Protein AF-A0A1S9D015-F1 (afdb_monomer)

Foldseek 3Di:
DDDDDDDDDDDDDDDDDDDDDDDPVVVVVPPPPDDDDDDDDDDPPPPPDPPPPPDAAALEKEAQDFDADPDPVDRTAGMFGHDPNDTPDTHHPVVNCVRHDPNYHYYYPDDD

Sequence (112 aa):
MVNPREHVMAETDAAAETASGITRRDFLQRALAAGAALVGGACAMNTLDPQAQGGKRAALILTNGRITTLDAAKPSATAVAIMDGRFLAVGSDQDVMAYRGPNTRTISISIR

pLDDT: mean 71.86, std 22.87, range [32.38, 97.56]

Structure (mmCIF, N/CA/C/O backbone):
data_AF-A0A1S9D015-F1
#
_entry.id   AF-A0A1S9D015-F1
#
loop_
_atom_site.group_PDB
_atom_site.id
_atom_site.type_symbol
_atom_site.label_atom_id
_atom_site.label_alt_id
_atom_site.label_comp_id
_atom_site.label_asym_id
_atom_site.label_entity_id
_atom_site.label_seq_id
_atom_site.pdbx_PDB_ins_code
_atom_site.Cartn_x
_atom_site.Cartn_y
_atom_site.Cartn_z
_atom_site.occupancy
_atom_site.B_iso_or_equiv
_atom_site.auth_seq_id
_atom_site.auth_comp_id
_atom_site.auth_asym_id
_atom_site.auth_atom_id
_atom_site.pdbx_PDB_model_num
ATOM 1 N N . MET A 1 1 ? -53.844 47.366 -13.599 1.00 46.78 1 MET A N 1
ATOM 2 C CA . MET A 1 1 ? -53.069 46.763 -14.703 1.00 46.78 1 MET A CA 1
ATOM 3 C C . MET A 1 1 ? -53.271 45.258 -14.674 1.00 46.78 1 MET A C 1
ATOM 5 O O . MET A 1 1 ? -52.596 44.571 -13.924 1.00 46.78 1 MET A O 1
ATOM 9 N N . VAL A 1 2 ? -54.253 44.766 -15.429 1.00 46.41 2 VAL A N 1
ATOM 10 C CA . VAL A 1 2 ? -54.390 43.338 -15.749 1.00 46.41 2 VAL A CA 1
ATOM 11 C C . VAL A 1 2 ? -53.383 43.061 -16.856 1.00 46.41 2 VAL A C 1
ATOM 13 O O . VAL A 1 2 ? -53.379 43.797 -17.840 1.00 46.41 2 VAL A O 1
ATOM 16 N N . ASN A 1 3 ? -52.501 42.080 -16.672 1.00 50.75 3 ASN A N 1
ATOM 17 C CA . ASN A 1 3 ? -51.567 41.654 -17.707 1.00 50.75 3 ASN A CA 1
ATOM 18 C C . ASN A 1 3 ? -52.221 40.500 -18.480 1.00 50.75 3 ASN A C 1
ATOM 20 O O . ASN A 1 3 ? -52.447 39.449 -17.883 1.00 50.75 3 ASN A O 1
ATOM 24 N N . PRO A 1 4 ? -52.582 40.676 -19.758 1.00 56.19 4 PRO A N 1
ATOM 25 C CA . PRO A 1 4 ? -53.144 39.610 -20.565 1.00 56.19 4 PRO A CA 1
ATOM 26 C C . PRO A 1 4 ? -52.043 39.074 -21.475 1.00 56.19 4 PRO A C 1
ATOM 28 O O . PRO A 1 4 ? -51.599 39.851 -22.309 1.00 56.19 4 PRO A O 1
ATOM 31 N N . ARG A 1 5 ? -51.625 37.804 -21.346 1.00 53.44 5 ARG A N 1
ATOM 32 C CA . ARG A 1 5 ? -51.215 36.896 -22.451 1.00 53.44 5 ARG A CA 1
ATOM 33 C C . ARG A 1 5 ? -51.014 35.478 -21.916 1.00 53.44 5 ARG A C 1
ATOM 35 O O . ARG A 1 5 ? -49.896 35.035 -21.682 1.00 53.44 5 ARG A O 1
ATOM 42 N N . GLU A 1 6 ? -52.120 34.762 -21.801 1.00 55.50 6 GLU A N 1
ATOM 43 C CA . GLU A 1 6 ? -52.155 33.306 -21.757 1.00 55.50 6 GLU A CA 1
ATOM 44 C C . GLU A 1 6 ? -53.100 32.827 -22.863 1.00 55.50 6 GLU A C 1
ATOM 46 O O . GLU A 1 6 ? -54.274 33.178 -22.881 1.00 55.50 6 GLU A O 1
ATOM 51 N N . HIS A 1 7 ? -52.543 32.113 -23.841 1.00 43.22 7 HIS A N 1
ATOM 52 C CA . HIS 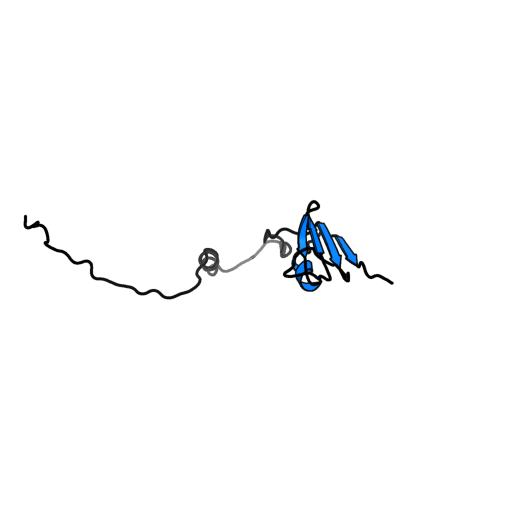A 1 7 ? -53.199 31.074 -24.640 1.00 43.22 7 HIS A CA 1
ATOM 53 C C . HIS A 1 7 ? -52.064 30.299 -25.339 1.00 43.22 7 HIS A C 1
ATOM 55 O O . HIS A 1 7 ? -51.374 30.861 -26.181 1.00 43.22 7 HIS A O 1
ATOM 61 N N . VAL A 1 8 ? -51.623 29.164 -24.788 1.00 53.47 8 VAL A N 1
ATOM 62 C CA . VAL A 1 8 ? -52.142 27.785 -24.961 1.00 53.47 8 VAL A CA 1
ATOM 63 C C . VAL A 1 8 ? -51.280 27.007 -25.958 1.00 53.47 8 VAL A C 1
ATOM 65 O O . VAL A 1 8 ? -51.238 27.353 -27.130 1.00 53.47 8 VAL A O 1
ATOM 68 N N . MET A 1 9 ? -50.632 25.952 -25.453 1.00 32.38 9 MET A N 1
ATOM 69 C CA . MET A 1 9 ? -50.566 24.565 -25.962 1.00 32.38 9 MET A CA 1
ATOM 70 C C . MET A 1 9 ? -49.388 23.897 -25.237 1.00 32.38 9 MET A C 1
ATOM 72 O O . MET A 1 9 ? -48.246 24.283 -25.423 1.00 32.38 9 MET A O 1
ATOM 76 N N . ALA A 1 10 ? -49.640 23.125 -24.180 1.00 43.06 10 ALA A N 1
ATOM 77 C CA . ALA A 1 10 ? -49.941 21.694 -24.261 1.00 43.06 10 ALA A CA 1
ATOM 78 C C . ALA A 1 10 ? -48.762 20.897 -24.843 1.00 43.06 10 ALA A C 1
ATOM 80 O O . ALA A 1 10 ? -48.763 20.549 -26.017 1.00 43.06 10 ALA A O 1
ATOM 81 N N . GLU A 1 11 ? -47.798 20.569 -23.984 1.00 42.97 11 GLU A N 1
ATOM 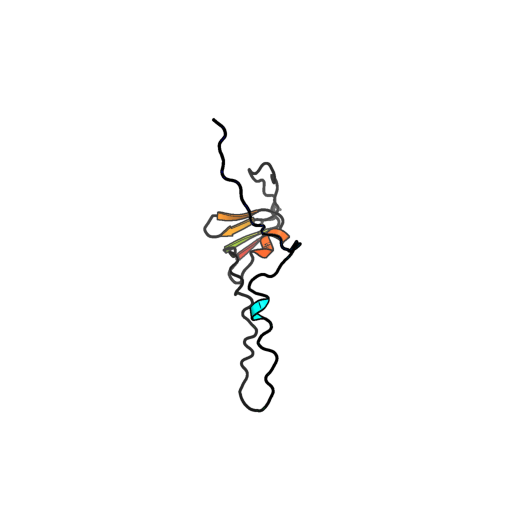82 C CA . GLU A 1 11 ? -46.886 19.446 -24.200 1.00 42.97 11 GLU A CA 1
ATOM 83 C C . GLU A 1 11 ? -47.151 18.421 -23.095 1.00 42.97 11 GLU A C 1
ATOM 85 O O . GLU A 1 11 ? -46.567 18.419 -22.015 1.00 42.97 11 GLU A O 1
ATOM 90 N N . THR A 1 12 ? -48.160 17.597 -23.358 1.00 46.31 12 THR A N 1
ATOM 91 C CA . THR A 1 12 ? -48.253 16.243 -22.824 1.00 46.31 12 THR A CA 1
ATOM 92 C C . THR A 1 12 ? -47.381 15.385 -23.726 1.00 46.31 12 THR A C 1
ATOM 94 O O . THR A 1 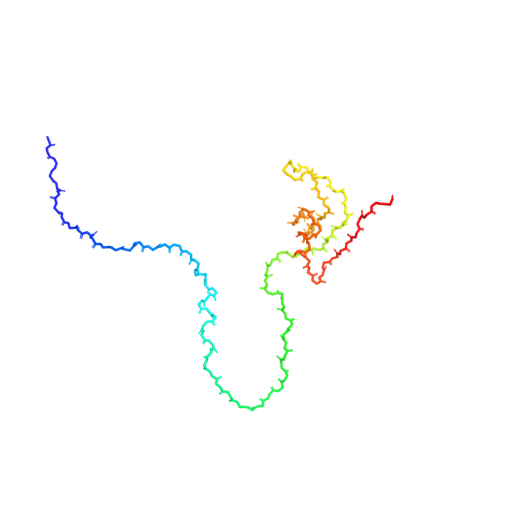12 ? -47.667 15.323 -24.916 1.00 46.31 12 THR A O 1
ATOM 97 N N . ASP A 1 13 ? -46.337 14.756 -23.193 1.00 33.38 13 ASP A N 1
ATOM 98 C CA . ASP A 1 13 ? -46.275 13.294 -23.117 1.00 33.38 13 ASP A CA 1
ATOM 99 C C . ASP A 1 13 ? -44.967 12.802 -22.473 1.00 33.38 13 ASP A C 1
ATOM 101 O O . ASP A 1 13 ? -43.882 13.325 -22.709 1.00 33.38 13 ASP A O 1
ATOM 105 N N . ALA A 1 14 ? -45.144 11.712 -21.735 1.00 38.41 14 ALA A N 1
ATOM 106 C CA . ALA A 1 14 ? -44.261 10.560 -21.672 1.00 38.41 14 ALA A CA 1
ATOM 107 C C . ALA A 1 14 ? -42.962 10.531 -20.854 1.00 38.41 14 ALA A C 1
ATOM 109 O O . ALA A 1 14 ? -42.068 11.368 -20.901 1.00 38.41 14 ALA A O 1
ATOM 110 N N . ALA A 1 15 ? -42.871 9.340 -20.258 1.00 40.28 15 ALA A N 1
ATOM 111 C CA . ALA A 1 15 ? -41.692 8.560 -19.935 1.00 40.28 15 ALA A CA 1
ATOM 112 C C . ALA A 1 15 ? -40.924 8.955 -18.673 1.00 40.28 15 ALA A C 1
ATOM 114 O O . ALA A 1 15 ? -39.858 9.563 -18.677 1.00 40.28 15 ALA A O 1
ATOM 115 N N . ALA A 1 16 ? -41.439 8.412 -17.571 1.00 41.81 16 ALA A N 1
ATOM 116 C CA . ALA A 1 16 ? -40.596 7.715 -16.616 1.00 41.81 16 ALA A CA 1
ATOM 117 C C . ALA A 1 16 ? -39.550 6.844 -17.338 1.00 41.81 16 ALA A C 1
ATOM 119 O O . ALA A 1 16 ? -39.924 5.994 -18.141 1.00 41.81 16 ALA A O 1
ATOM 120 N N . GLU A 1 17 ? -38.270 6.980 -16.992 1.00 38.94 17 GLU A N 1
ATOM 121 C CA . GLU A 1 17 ? -37.340 5.866 -17.159 1.00 38.94 17 GLU A CA 1
ATOM 122 C C . GLU A 1 17 ? -36.383 5.775 -15.969 1.00 38.94 17 GLU A C 1
ATOM 124 O O . GLU A 1 17 ? -35.538 6.624 -15.682 1.00 38.94 17 GLU A O 1
ATOM 129 N N . THR A 1 18 ? -36.645 4.720 -15.215 1.00 37.59 18 THR A N 1
ATOM 130 C CA . THR A 1 18 ? -35.951 4.213 -14.050 1.00 37.59 18 THR A CA 1
ATOM 131 C C . THR A 1 18 ? -34.580 3.665 -14.450 1.00 37.59 18 THR A C 1
ATOM 133 O O . THR A 1 18 ? -34.481 2.885 -15.381 1.00 37.59 18 THR A O 1
ATOM 136 N N . ALA A 1 19 ? -33.557 4.027 -13.676 1.00 44.56 19 ALA A N 1
ATOM 137 C CA . ALA A 1 19 ? -32.382 3.233 -13.305 1.00 44.56 19 ALA A CA 1
ATOM 138 C C . ALA A 1 19 ? -31.581 2.422 -14.360 1.00 44.56 19 ALA A C 1
ATOM 140 O O . ALA A 1 19 ? -32.060 1.502 -15.005 1.00 44.56 19 ALA A O 1
ATOM 141 N N . SER A 1 20 ? -30.256 2.573 -14.228 1.00 43.72 20 SER A N 1
ATOM 142 C CA . SER A 1 20 ? -29.248 1.513 -14.399 1.00 43.72 20 SER A CA 1
ATOM 143 C C . SER A 1 20 ? -28.693 1.255 -15.808 1.00 43.72 20 SER A C 1
ATOM 145 O O . SER A 1 20 ? -29.226 0.499 -16.608 1.00 43.72 20 SER A O 1
ATOM 147 N N . GLY A 1 21 ? -27.476 1.766 -16.016 1.00 54.78 21 GLY A N 1
ATOM 148 C CA . GLY A 1 21 ? -26.366 0.900 -16.415 1.00 54.78 21 GLY A CA 1
ATOM 149 C C . GLY A 1 21 ? -26.319 0.421 -17.862 1.00 54.78 21 GLY A C 1
ATOM 150 O O . GLY A 1 21 ? -26.323 -0.779 -18.096 1.00 54.78 21 GLY A O 1
ATOM 151 N N . ILE A 1 22 ? -26.099 1.326 -18.818 1.00 55.22 22 ILE A N 1
ATOM 152 C CA . ILE A 1 22 ? -25.521 0.958 -20.120 1.00 55.22 22 ILE A CA 1
ATOM 153 C C . ILE A 1 22 ? -24.360 1.910 -20.412 1.00 55.22 22 ILE A C 1
ATOM 155 O O . ILE A 1 22 ? -24.507 3.013 -20.931 1.00 55.22 22 ILE A O 1
ATOM 159 N N . THR A 1 23 ? -23.164 1.498 -19.991 1.00 64.69 23 THR A N 1
ATOM 160 C CA . THR A 1 23 ? -21.914 2.196 -20.315 1.00 64.69 23 THR A CA 1
ATOM 161 C C . THR A 1 23 ? -21.445 1.749 -21.696 1.00 64.69 23 THR A C 1
ATOM 163 O O . THR A 1 23 ? -21.556 0.572 -22.022 1.00 64.69 23 THR A O 1
ATOM 166 N N . ARG A 1 24 ? -20.843 2.671 -22.465 1.00 58.75 24 ARG A N 1
ATOM 167 C CA . ARG A 1 24 ? -20.316 2.564 -23.852 1.00 58.75 24 ARG A CA 1
ATOM 168 C C . ARG A 1 24 ? -19.549 1.276 -24.233 1.00 58.75 24 ARG A C 1
ATOM 170 O O . ARG A 1 24 ? -19.250 1.072 -25.402 1.00 58.75 24 ARG A O 1
ATOM 177 N N . ARG A 1 25 ? -19.210 0.428 -23.261 1.00 55.66 25 ARG A N 1
ATOM 178 C CA . ARG A 1 25 ? -18.597 -0.895 -23.431 1.00 55.66 25 ARG A CA 1
ATOM 179 C C . ARG A 1 25 ? -19.598 -1.984 -23.839 1.00 55.66 25 ARG A C 1
ATOM 181 O O . ARG A 1 25 ? -19.215 -2.852 -24.612 1.00 55.66 25 ARG A O 1
ATOM 188 N N . ASP A 1 26 ? -20.860 -1.899 -23.411 1.00 56.53 26 ASP A N 1
ATOM 189 C CA . ASP A 1 26 ? -21.904 -2.881 -23.760 1.00 56.53 26 ASP A CA 1
ATOM 190 C C . ASP A 1 26 ? -22.251 -2.846 -25.264 1.00 56.53 26 ASP A C 1
ATOM 192 O O . ASP A 1 26 ? -22.497 -3.874 -25.894 1.00 56.53 26 ASP A O 1
ATOM 196 N N . PHE A 1 27 ? -22.136 -1.664 -25.882 1.00 56.78 27 PHE A N 1
ATOM 197 C CA . PHE A 1 27 ? -22.449 -1.451 -27.298 1.00 56.78 27 PHE A CA 1
ATOM 198 C C . PHE A 1 27 ? -21.395 -2.030 -28.262 1.00 56.78 27 PHE A C 1
ATOM 200 O O . PHE A 1 27 ? -21.729 -2.436 -29.371 1.00 56.78 27 PHE A O 1
ATOM 207 N N . LEU A 1 28 ? -20.124 -2.127 -27.847 1.00 59.12 28 LEU A N 1
ATOM 208 C CA . LEU A 1 28 ? -19.055 -2.700 -28.681 1.00 59.12 28 LEU A CA 1
ATOM 209 C C . LEU A 1 28 ? -18.965 -4.233 -28.582 1.00 59.12 28 LEU A C 1
ATOM 211 O O . LEU A 1 28 ? -18.383 -4.863 -29.461 1.00 59.12 28 LEU A O 1
ATOM 215 N N . GLN A 1 29 ? -19.552 -4.855 -27.553 1.00 53.66 29 GLN A N 1
ATOM 216 C CA . GLN A 1 29 ? -19.464 -6.308 -27.352 1.00 53.66 29 GLN A CA 1
ATOM 217 C C . GLN A 1 29 ? -20.459 -7.129 -28.186 1.00 53.66 29 GLN A C 1
ATOM 219 O O . GLN A 1 29 ? -20.264 -8.334 -28.324 1.00 53.66 29 GLN A O 1
ATOM 224 N N . ARG A 1 30 ? -21.502 -6.527 -28.774 1.00 53.62 30 ARG A N 1
ATOM 225 C CA . ARG A 1 30 ? -22.575 -7.284 -29.455 1.00 53.62 30 ARG A CA 1
ATOM 226 C C . ARG A 1 30 ? -22.455 -7.355 -30.984 1.00 53.62 30 ARG A C 1
ATOM 228 O O . ARG A 1 30 ? -23.320 -7.948 -31.616 1.00 53.62 30 ARG A O 1
ATOM 235 N N . ALA A 1 31 ? -21.388 -6.820 -31.584 1.00 56.12 31 ALA A N 1
ATOM 236 C CA . ALA A 1 31 ? -21.27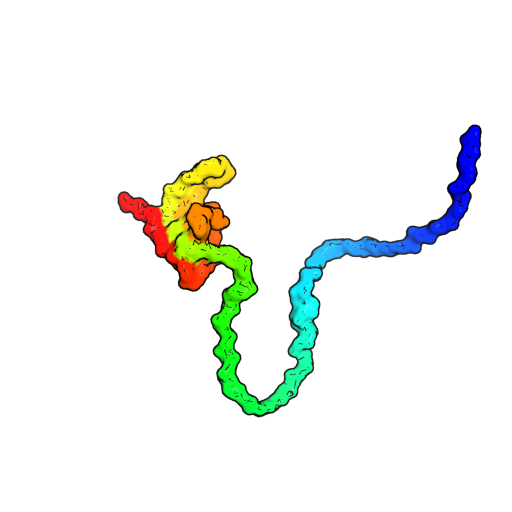0 -6.692 -33.045 1.00 56.12 31 ALA A CA 1
ATOM 237 C C . ALA A 1 31 ? -20.412 -7.760 -33.768 1.00 56.12 31 ALA A C 1
ATOM 239 O O . ALA A 1 31 ? -20.266 -7.673 -34.981 1.00 56.12 31 ALA A O 1
ATOM 240 N N . LEU A 1 32 ? -19.843 -8.766 -33.086 1.00 54.38 32 LEU A N 1
ATOM 241 C CA . LEU A 1 32 ? -18.842 -9.673 -33.697 1.00 54.38 32 LEU A CA 1
ATOM 242 C C . LEU A 1 32 ? -19.199 -11.168 -33.726 1.00 54.38 32 LEU A C 1
ATOM 244 O O . LEU A 1 32 ? -18.362 -11.990 -34.087 1.00 54.38 32 LEU A O 1
ATOM 248 N N . ALA A 1 33 ? -20.440 -11.545 -33.419 1.00 52.66 33 ALA A N 1
ATOM 249 C CA . ALA A 1 33 ? -20.882 -12.941 -33.479 1.00 52.66 33 ALA A CA 1
ATOM 250 C C . ALA A 1 33 ? -21.734 -13.236 -34.730 1.00 52.66 33 ALA A C 1
ATOM 252 O O . ALA A 1 33 ? -22.899 -13.599 -34.611 1.00 52.66 33 ALA A O 1
ATOM 253 N N . ALA A 1 34 ? -21.160 -13.075 -35.928 1.00 53.44 34 ALA A N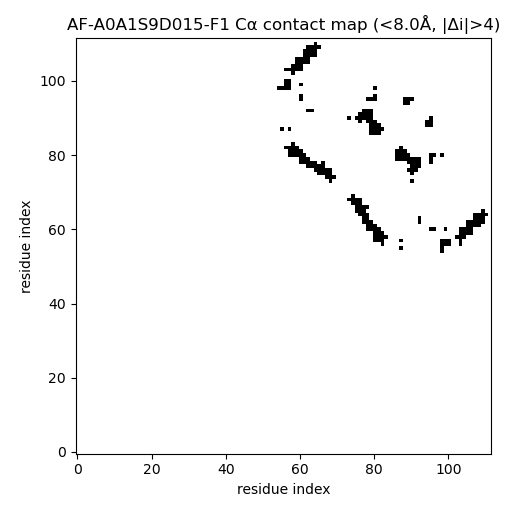 1
ATOM 254 C CA . ALA A 1 34 ? -21.685 -13.662 -37.169 1.00 53.44 34 ALA A CA 1
ATOM 255 C C . ALA A 1 34 ? -20.600 -13.696 -38.267 1.00 53.44 34 ALA A C 1
ATOM 257 O O . ALA A 1 34 ? -20.479 -12.769 -39.062 1.00 53.44 34 ALA A O 1
ATOM 258 N N . GLY A 1 35 ? -19.798 -14.764 -38.323 1.00 44.28 35 GLY A N 1
ATOM 259 C CA . GLY A 1 35 ? -18.859 -14.997 -39.427 1.00 44.28 35 GLY A CA 1
ATOM 260 C C . GLY A 1 35 ? -18.056 -16.282 -39.242 1.00 44.28 35 GLY A C 1
ATOM 261 O O . GLY A 1 35 ? -17.141 -16.331 -38.429 1.00 44.28 35 GLY A O 1
ATOM 262 N N . ALA A 1 36 ? -18.431 -17.337 -39.961 1.00 47.69 36 ALA A N 1
ATOM 263 C CA . ALA A 1 36 ? -17.885 -18.682 -39.833 1.00 47.69 36 ALA A CA 1
ATOM 264 C C . ALA A 1 36 ? -16.805 -19.006 -40.893 1.00 47.69 36 ALA A C 1
ATOM 266 O O . ALA A 1 36 ? -16.991 -18.709 -42.066 1.00 47.69 36 ALA A O 1
ATOM 267 N N . ALA A 1 37 ? -15.777 -19.742 -40.444 1.00 44.59 37 ALA A N 1
ATOM 268 C CA . ALA A 1 37 ? -15.135 -20.900 -41.091 1.00 44.59 37 ALA A CA 1
ATOM 269 C C . ALA A 1 37 ? -14.024 -20.759 -42.180 1.00 44.59 37 ALA A C 1
ATOM 271 O O . ALA A 1 37 ? -14.151 -20.051 -43.169 1.00 44.59 37 ALA A O 1
ATOM 272 N N . LEU A 1 38 ? -13.023 -21.651 -42.004 1.00 45.50 38 LEU A N 1
ATOM 273 C CA . LEU A 1 38 ? -12.168 -22.378 -42.976 1.00 45.50 38 LEU A CA 1
ATOM 274 C C . LEU A 1 38 ? -10.715 -21.905 -43.255 1.00 45.50 38 LEU A C 1
ATOM 276 O O . LEU A 1 38 ? -10.464 -21.012 -44.048 1.00 45.50 38 LEU A O 1
ATOM 280 N N . VAL A 1 39 ? -9.779 -22.701 -42.706 1.00 47.50 39 VAL A N 1
ATOM 281 C CA . VAL A 1 39 ? -8.452 -23.098 -43.237 1.00 47.50 39 VAL A CA 1
ATOM 282 C C . VAL A 1 39 ? -7.342 -22.035 -43.332 1.00 47.50 39 VAL A C 1
ATOM 284 O O . VAL A 1 39 ? -7.313 -21.205 -44.229 1.00 47.50 39 VAL A O 1
ATOM 287 N N . GLY A 1 40 ? -6.310 -22.232 -42.500 1.00 42.31 40 GLY A N 1
ATOM 288 C CA . GLY A 1 40 ? -4.928 -21.838 -42.796 1.00 42.31 40 GLY A CA 1
ATOM 289 C C . GLY A 1 40 ? -4.436 -20.584 -42.077 1.00 42.31 40 GLY A C 1
ATOM 290 O O . GLY A 1 40 ? -4.778 -19.472 -42.452 1.00 42.31 40 GLY A O 1
ATOM 291 N N . GLY A 1 41 ? -3.551 -20.754 -41.093 1.00 50.22 41 GLY A N 1
ATOM 292 C CA . GLY A 1 41 ? -2.749 -19.639 -40.585 1.00 50.22 41 GLY A CA 1
ATOM 293 C C . GLY A 1 41 ? -2.390 -19.769 -39.114 1.00 50.22 41 GLY A C 1
ATOM 294 O O . GLY A 1 41 ? -3.213 -19.505 -38.251 1.00 50.22 41 GLY A O 1
ATOM 295 N N . ALA A 1 42 ? -1.155 -20.206 -38.880 1.00 47.94 42 ALA A N 1
ATOM 296 C CA . ALA A 1 42 ? -0.366 -20.182 -37.653 1.00 47.94 42 ALA A CA 1
ATOM 297 C C . ALA A 1 42 ? -0.942 -19.433 -36.435 1.00 47.94 42 ALA A C 1
ATOM 299 O O . ALA A 1 42 ? -1.249 -18.247 -36.487 1.00 47.94 42 ALA A O 1
ATOM 300 N N . CYS A 1 43 ? -0.938 -20.139 -35.303 1.00 39.72 43 CYS A N 1
ATOM 301 C CA . CYS A 1 43 ? -0.476 -19.651 -34.006 1.00 39.72 43 CYS A CA 1
ATOM 302 C C . CYS A 1 43 ? -0.245 -18.130 -33.917 1.00 39.72 43 CYS A C 1
ATOM 304 O O . CYS A 1 43 ? 0.873 -17.652 -34.072 1.00 39.72 43 CYS A O 1
ATOM 306 N N . ALA A 1 44 ? -1.287 -17.387 -33.567 1.00 51.72 44 ALA A N 1
ATOM 307 C CA . ALA A 1 44 ? -1.136 -16.147 -32.817 1.00 51.72 44 ALA A CA 1
ATOM 308 C C . ALA A 1 44 ? -2.071 -16.202 -31.606 1.00 51.72 44 ALA A C 1
ATOM 310 O O . ALA A 1 44 ? -2.902 -15.329 -31.372 1.00 51.72 44 ALA A O 1
ATOM 311 N N . MET A 1 45 ? -1.925 -17.270 -30.815 1.00 47.91 45 MET A N 1
ATOM 312 C CA . MET A 1 45 ? -2.266 -17.230 -29.398 1.00 47.91 45 MET A CA 1
ATOM 313 C C . MET A 1 45 ? -1.312 -16.235 -28.723 1.00 47.91 45 MET A C 1
ATOM 315 O O . MET A 1 45 ? -0.354 -16.640 -28.079 1.00 47.91 45 MET A O 1
ATOM 319 N N . ASN A 1 46 ? -1.543 -14.931 -28.879 1.00 52.56 46 ASN A N 1
ATOM 320 C CA . ASN A 1 46 ? -1.040 -13.965 -27.906 1.00 52.56 46 ASN A CA 1
ATOM 321 C C . ASN A 1 46 ? -2.186 -13.552 -26.985 1.00 52.56 46 ASN A C 1
ATOM 323 O O . ASN A 1 46 ? -2.565 -12.391 -26.872 1.00 52.56 46 ASN A O 1
ATOM 327 N N . THR A 1 47 ? -2.764 -14.552 -26.326 1.00 51.06 47 THR A N 1
ATOM 328 C CA . THR A 1 47 ? -3.621 -14.381 -25.156 1.00 51.06 47 THR A CA 1
ATOM 329 C C . THR A 1 47 ? -2.755 -14.109 -23.927 1.00 51.06 47 THR A C 1
ATOM 331 O O . THR A 1 47 ? -2.802 -14.893 -22.989 1.00 51.06 47 THR A O 1
ATOM 334 N N . LEU A 1 48 ? -1.923 -13.061 -23.919 1.00 48.53 48 LEU A N 1
ATOM 335 C CA . LEU A 1 48 ? -1.112 -12.697 -22.747 1.00 48.53 48 LEU A CA 1
ATOM 336 C C . LEU A 1 48 ? -0.812 -11.191 -22.668 1.00 48.53 48 LEU A C 1
ATOM 338 O O . LEU A 1 48 ? 0.310 -10.804 -22.382 1.00 48.53 48 LEU A O 1
ATOM 342 N N . ASP A 1 49 ? -1.813 -10.328 -22.827 1.00 46.75 49 ASP A N 1
ATOM 343 C CA . ASP A 1 49 ? -1.713 -8.978 -22.255 1.00 46.75 49 ASP A CA 1
ATOM 344 C C . ASP A 1 49 ? -2.962 -8.636 -21.431 1.00 46.75 49 ASP A C 1
ATOM 346 O O . ASP A 1 49 ? -3.796 -7.826 -21.837 1.00 46.75 49 ASP A O 1
ATOM 350 N N . PRO A 1 50 ? -3.113 -9.194 -20.213 1.00 52.56 50 PRO A N 1
ATOM 351 C CA . PRO A 1 50 ? -4.062 -8.689 -19.216 1.00 52.56 50 PRO A CA 1
ATOM 352 C C . PRO A 1 50 ? -3.624 -7.328 -18.619 1.00 52.56 50 PRO A C 1
ATOM 354 O O . PRO A 1 50 ? -3.824 -7.057 -17.434 1.00 52.56 50 PRO A O 1
ATOM 357 N N . GLN A 1 51 ? -2.979 -6.455 -19.399 1.00 48.66 51 GLN A N 1
ATOM 358 C CA . GLN A 1 51 ? -2.353 -5.213 -18.918 1.00 48.66 51 GLN A CA 1
ATOM 359 C C . GLN A 1 51 ? -2.913 -3.947 -19.582 1.00 48.66 51 GLN A C 1
ATOM 361 O O . GLN A 1 51 ? -2.272 -2.902 -19.559 1.00 48.66 51 GLN A O 1
ATOM 366 N N . ALA A 1 52 ? -4.140 -3.995 -20.109 1.00 50.53 52 ALA A N 1
ATOM 367 C CA . ALA A 1 52 ? -4.809 -2.825 -20.686 1.00 50.53 52 ALA A CA 1
ATOM 368 C C . ALA A 1 52 ? -5.971 -2.265 -19.836 1.00 50.53 52 ALA A C 1
ATOM 370 O O . ALA A 1 52 ? -6.787 -1.491 -20.332 1.00 50.53 52 ALA A O 1
ATOM 371 N N . GLN A 1 53 ? -6.039 -2.573 -18.535 1.00 48.59 53 GLN A N 1
ATOM 372 C CA . GLN A 1 53 ? -6.717 -1.687 -17.581 1.00 48.59 53 GLN A CA 1
ATOM 373 C C . GLN A 1 53 ? -5.667 -0.769 -16.947 1.00 48.59 53 GLN A C 1
ATOM 375 O O . GLN A 1 53 ? -4.968 -1.169 -16.013 1.00 48.59 53 GLN A O 1
ATOM 380 N N . GLY A 1 54 ? -5.577 0.464 -17.460 1.00 58.66 54 GLY A N 1
ATOM 381 C CA . GLY A 1 54 ? -4.689 1.550 -17.019 1.00 58.66 54 GLY A CA 1
ATOM 382 C C . GLY A 1 54 ? -4.965 2.079 -15.605 1.00 58.66 54 GLY A C 1
ATOM 383 O O . GLY A 1 54 ? -5.130 3.278 -15.401 1.00 58.66 54 GLY A O 1
ATOM 384 N N . GLY A 1 55 ? -5.042 1.188 -14.618 1.00 73.44 55 GLY A N 1
ATOM 385 C CA . GLY A 1 55 ? -4.935 1.533 -13.206 1.00 73.44 55 GLY A CA 1
ATOM 386 C C . GLY A 1 55 ? -3.470 1.766 -12.847 1.00 73.44 55 GLY A C 1
ATOM 387 O O . GLY A 1 55 ? -2.605 0.985 -13.250 1.00 73.44 55 GLY A O 1
ATOM 388 N N . LYS A 1 56 ? -3.190 2.840 -12.096 1.00 87.62 56 LYS A N 1
ATOM 389 C CA . LYS A 1 56 ? -1.841 3.146 -11.593 1.00 87.62 56 LYS A CA 1
ATOM 390 C C . LYS A 1 56 ? -1.289 1.928 -10.846 1.00 87.62 56 LYS A C 1
ATOM 392 O O . LYS A 1 56 ? -1.937 1.436 -9.927 1.00 87.62 56 LYS A O 1
ATOM 397 N N . ARG A 1 57 ? -0.115 1.441 -11.247 1.00 94.62 57 ARG A N 1
ATOM 398 C CA . ARG A 1 57 ? 0.594 0.341 -10.573 1.00 94.62 57 ARG A CA 1
ATOM 399 C C . ARG A 1 57 ? 1.570 0.911 -9.560 1.00 94.62 57 ARG A C 1
ATOM 401 O O . ARG A 1 57 ? 2.021 2.035 -9.724 1.00 94.62 57 ARG A O 1
ATOM 408 N N . ALA A 1 58 ? 1.878 0.152 -8.518 1.00 96.75 58 ALA A N 1
ATOM 409 C CA . ALA A 1 58 ? 2.893 0.540 -7.549 1.00 96.75 58 ALA A CA 1
ATOM 410 C C . ALA A 1 58 ? 4.296 0.184 -8.060 1.00 96.75 58 ALA A C 1
ATOM 412 O O . ALA A 1 58 ? 4.490 -0.873 -8.657 1.00 96.75 58 ALA A O 1
ATOM 413 N N . ALA A 1 59 ? 5.29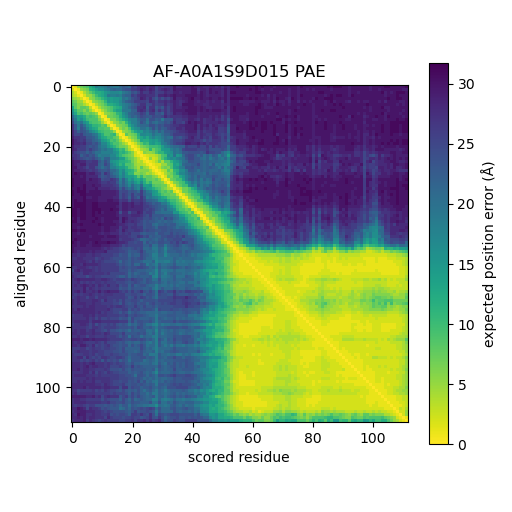1 1.015 -7.767 1.00 96.88 59 ALA A N 1
ATOM 414 C CA . ALA A 1 59 ? 6.696 0.633 -7.912 1.00 96.88 59 ALA A CA 1
ATOM 415 C C . ALA A 1 59 ? 7.150 -0.238 -6.731 1.00 96.88 59 ALA A C 1
ATOM 417 O O . ALA A 1 59 ? 7.936 -1.170 -6.900 1.00 96.88 59 ALA A O 1
ATOM 418 N N . LEU A 1 60 ? 6.621 0.043 -5.537 1.00 97.56 60 LEU A N 1
ATOM 419 C CA . LEU A 1 60 ? 6.967 -0.634 -4.293 1.00 97.56 60 LEU A CA 1
ATOM 420 C C . LEU A 1 60 ? 5.708 -0.915 -3.467 1.00 97.56 60 LEU A C 1
ATOM 422 O O . LEU A 1 60 ? 4.883 -0.028 -3.272 1.00 97.56 60 LEU A O 1
ATOM 426 N N . ILE A 1 61 ? 5.585 -2.134 -2.952 1.00 97.56 61 ILE A N 1
ATOM 427 C CA . ILE A 1 61 ? 4.576 -2.531 -1.969 1.00 97.56 61 ILE A CA 1
ATOM 428 C C . ILE A 1 61 ? 5.298 -3.032 -0.718 1.00 97.56 61 ILE A C 1
ATOM 430 O O . ILE A 1 61 ? 6.135 -3.934 -0.800 1.00 97.56 61 ILE A O 1
ATOM 434 N N . LEU A 1 62 ? 4.970 -2.456 0.437 1.00 96.94 62 LEU A N 1
ATOM 435 C CA . LEU A 1 62 ? 5.424 -2.921 1.749 1.00 96.94 62 LEU A CA 1
ATOM 436 C C . LEU A 1 62 ? 4.272 -3.653 2.435 1.00 96.94 62 LEU A C 1
ATOM 438 O O . LEU A 1 62 ? 3.151 -3.157 2.407 1.00 96.94 62 LEU A O 1
ATOM 442 N N . THR A 1 63 ? 4.552 -4.810 3.032 1.00 96.94 63 THR A N 1
ATOM 443 C CA . THR A 1 63 ? 3.556 -5.748 3.587 1.00 96.94 63 THR A CA 1
ATOM 444 C C . THR A 1 63 ? 3.943 -6.216 4.983 1.00 96.94 63 THR A C 1
ATOM 446 O O . THR A 1 63 ? 5.112 -6.115 5.365 1.00 96.94 63 THR A O 1
ATOM 449 N N . ASN A 1 64 ? 2.985 -6.788 5.717 1.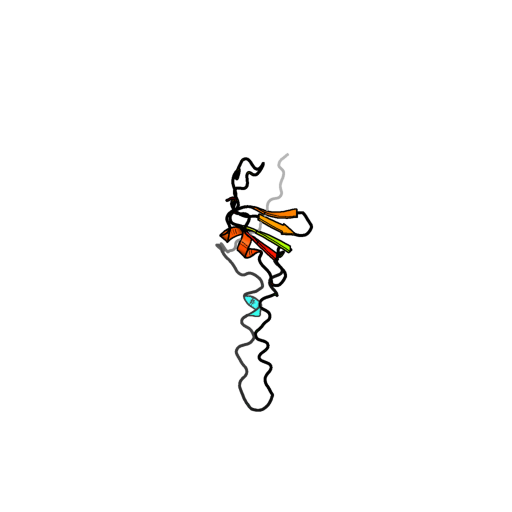00 94.81 64 ASN A N 1
ATOM 450 C CA . ASN A 1 64 ? 3.174 -7.351 7.059 1.00 94.81 64 ASN A CA 1
ATOM 451 C C . ASN A 1 64 ? 3.811 -6.359 8.047 1.00 94.81 64 ASN A C 1
ATOM 453 O O . ASN A 1 64 ? 4.610 -6.737 8.909 1.00 94.81 64 ASN A O 1
ATOM 457 N N . GLY A 1 65 ? 3.497 -5.076 7.878 1.00 93.31 65 GLY A N 1
ATOM 458 C CA . GLY A 1 65 ? 3.975 -3.996 8.723 1.00 93.31 65 GLY A CA 1
ATOM 459 C C . GLY A 1 65 ? 3.019 -3.673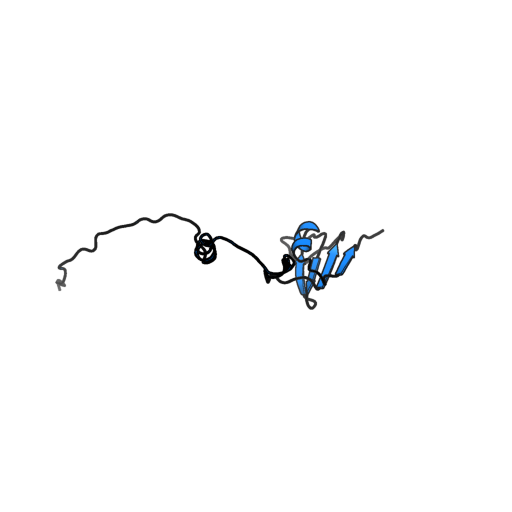 9.861 1.00 93.31 65 GLY A C 1
ATOM 460 O O . GLY A 1 65 ? 1.846 -4.036 9.854 1.00 93.31 65 GLY A O 1
ATOM 461 N N . ARG A 1 66 ? 3.525 -2.911 10.828 1.00 94.00 66 ARG A N 1
ATOM 462 C CA . ARG A 1 66 ? 2.709 -2.175 11.795 1.00 94.00 66 ARG A CA 1
ATOM 463 C C . ARG A 1 66 ? 2.877 -0.693 11.488 1.00 94.00 66 ARG A C 1
ATOM 465 O O . ARG A 1 66 ? 3.850 -0.081 11.915 1.00 94.00 66 ARG A O 1
ATOM 472 N N . ILE A 1 67 ? 1.968 -0.149 10.685 1.00 93.00 67 ILE A N 1
ATOM 473 C CA . ILE A 1 67 ? 2.075 1.204 10.139 1.00 93.00 67 ILE A CA 1
ATOM 474 C C . ILE A 1 67 ? 1.043 2.080 10.840 1.00 93.00 67 ILE A C 1
ATOM 476 O O . ILE A 1 67 ? -0.156 1.816 10.755 1.00 93.00 67 ILE A O 1
ATOM 480 N N . THR A 1 68 ? 1.508 3.120 11.529 1.00 93.81 68 THR A N 1
ATOM 481 C CA . THR A 1 68 ? 0.638 4.182 12.043 1.00 93.81 68 THR A CA 1
ATOM 482 C C . THR A 1 68 ? 0.577 5.291 11.006 1.00 93.81 68 THR A C 1
ATOM 484 O O . THR A 1 68 ? 1.615 5.772 10.552 1.00 93.81 68 THR A O 1
ATOM 487 N N . THR A 1 69 ? -0.628 5.683 10.613 1.00 90.44 69 THR A N 1
ATOM 488 C CA . THR A 1 69 ? -0.844 6.787 9.678 1.00 90.44 69 THR A CA 1
ATOM 489 C C . THR A 1 69 ? -1.240 8.043 10.457 1.00 90.44 69 THR A C 1
ATOM 491 O O . THR A 1 69 ? -1.675 7.962 11.605 1.00 90.44 69 THR A O 1
ATOM 494 N N . LEU A 1 70 ? -1.097 9.214 9.838 1.00 92.50 70 LEU A N 1
ATOM 495 C CA . LEU A 1 70 ? -1.616 10.471 10.389 1.00 92.50 70 LEU A CA 1
ATOM 496 C C . LEU A 1 70 ? -3.069 10.739 9.947 1.00 92.50 70 LEU A C 1
ATOM 498 O O . LEU A 1 70 ? -3.603 11.819 10.176 1.00 92.50 70 LEU A O 1
ATOM 502 N N . ASP A 1 71 ? -3.710 9.772 9.289 1.00 87.50 71 ASP A N 1
ATOM 503 C CA . ASP A 1 71 ? -5.121 9.853 8.945 1.00 87.50 71 ASP A CA 1
ATOM 504 C C . ASP A 1 71 ? -5.963 9.391 10.138 1.00 87.50 71 ASP A C 1
ATOM 506 O O . ASP A 1 71 ? -5.880 8.241 10.570 1.00 87.50 71 ASP A O 1
ATOM 510 N N . ALA A 1 72 ? -6.785 10.292 10.676 1.00 89.25 72 ALA A N 1
ATOM 511 C CA . ALA A 1 72 ? -7.606 9.998 11.849 1.00 89.25 72 ALA A CA 1
ATOM 512 C C . ALA A 1 72 ? -8.684 8.936 11.566 1.00 89.25 72 ALA A C 1
ATOM 514 O O . ALA A 1 72 ? -9.096 8.231 12.486 1.00 89.25 72 ALA A O 1
ATOM 515 N N . ALA A 1 73 ? -9.129 8.802 10.310 1.00 89.44 73 ALA A N 1
ATOM 516 C CA . ALA A 1 73 ? -10.112 7.794 9.917 1.00 89.44 73 ALA A CA 1
ATOM 517 C C . ALA A 1 73 ? -9.498 6.387 9.812 1.00 89.44 73 ALA A C 1
ATOM 519 O O . ALA A 1 73 ? -10.170 5.394 10.096 1.00 89.44 73 ALA A O 1
ATOM 520 N N . LYS A 1 74 ? -8.218 6.289 9.437 1.00 84.56 74 LYS A N 1
ATOM 521 C CA . LYS A 1 74 ? -7.483 5.030 9.285 1.00 84.56 74 LYS A CA 1
ATOM 522 C C . LYS A 1 74 ? -6.098 5.107 9.940 1.00 84.56 74 LYS A C 1
ATOM 524 O O . LYS A 1 74 ? -5.079 5.016 9.248 1.00 84.56 74 LYS A O 1
ATOM 529 N N . PRO A 1 75 ? -6.029 5.194 11.281 1.00 92.62 75 PRO A N 1
ATOM 530 C CA . PRO A 1 75 ? -4.777 5.424 12.005 1.00 92.62 75 PRO A CA 1
ATOM 531 C C . PRO A 1 75 ? -3.813 4.236 11.946 1.00 92.62 75 PRO A C 1
ATOM 533 O O . PRO A 1 75 ? -2.635 4.392 12.253 1.00 92.62 75 PRO A O 1
ATOM 536 N N . SER A 1 76 ? -4.284 3.046 11.558 1.00 94.00 76 SER A N 1
ATOM 537 C CA . SER A 1 76 ? -3.463 1.841 11.447 1.00 94.00 76 SER A CA 1
ATOM 538 C C . SER A 1 76 ? -3.612 1.173 10.081 1.00 94.00 76 SER A C 1
ATOM 540 O O . SER A 1 76 ? -4.711 1.083 9.531 1.00 94.00 76 SER A O 1
ATOM 542 N N . ALA A 1 77 ? -2.493 0.687 9.551 1.00 95.50 77 ALA A N 1
ATOM 543 C CA . ALA A 1 77 ? -2.396 -0.079 8.318 1.00 95.50 77 ALA A CA 1
ATOM 544 C C . ALA A 1 77 ? -1.343 -1.187 8.459 1.00 95.50 77 ALA A C 1
ATOM 546 O O . ALA A 1 77 ? -0.409 -1.082 9.260 1.00 95.50 77 ALA A O 1
ATOM 547 N N . THR A 1 78 ? -1.483 -2.241 7.659 1.00 95.56 78 THR A N 1
ATOM 548 C CA . THR A 1 78 ? -0.506 -3.339 7.600 1.00 95.56 78 THR A CA 1
ATOM 549 C C . THR A 1 78 ? 0.345 -3.294 6.338 1.00 95.56 78 THR A C 1
ATOM 551 O O . THR A 1 78 ? 1.415 -3.902 6.293 1.00 95.56 78 THR A O 1
ATOM 554 N N . ALA A 1 79 ? -0.079 -2.525 5.332 1.00 96.75 79 ALA A N 1
ATOM 555 C CA . ALA A 1 79 ? 0.598 -2.454 4.054 1.00 96.75 79 ALA A CA 1
ATOM 556 C C . ALA A 1 79 ? 0.417 -1.104 3.339 1.00 96.75 79 ALA A C 1
ATOM 558 O O . ALA A 1 79 ? -0.563 -0.379 3.547 1.00 96.75 79 ALA A O 1
ATOM 559 N N . VAL A 1 80 ? 1.377 -0.770 2.470 1.00 96.19 80 VAL A N 1
ATOM 560 C CA . VAL A 1 80 ? 1.372 0.457 1.655 1.00 96.19 80 VAL A CA 1
ATOM 561 C C . VAL A 1 80 ? 1.858 0.195 0.235 1.00 96.19 80 VAL A C 1
ATOM 563 O O . VAL A 1 80 ? 2.808 -0.556 0.022 1.00 96.19 80 VAL A O 1
ATOM 566 N N . ALA A 1 81 ? 1.228 0.859 -0.731 1.00 97.06 81 ALA A N 1
ATOM 567 C CA . ALA A 1 81 ? 1.639 0.892 -2.129 1.00 97.06 81 ALA A CA 1
ATOM 568 C C . ALA A 1 81 ? 2.203 2.275 -2.471 1.00 97.06 81 ALA A C 1
ATOM 570 O O . ALA A 1 81 ? 1.556 3.292 -2.215 1.00 97.06 81 ALA A O 1
ATOM 571 N N . ILE A 1 82 ? 3.392 2.314 -3.068 1.00 96.44 82 ILE A N 1
ATOM 572 C CA . ILE A 1 82 ? 4.140 3.537 -3.367 1.00 96.44 82 ILE A CA 1
ATOM 573 C C . ILE A 1 82 ? 4.473 3.588 -4.860 1.00 96.44 82 ILE A C 1
ATOM 575 O O . ILE A 1 82 ? 4.942 2.608 -5.443 1.00 96.44 82 ILE A O 1
ATOM 579 N N . MET A 1 83 ? 4.265 4.752 -5.467 1.00 95.81 83 MET A N 1
ATOM 580 C CA . MET A 1 83 ? 4.663 5.078 -6.837 1.00 95.81 83 MET A CA 1
ATOM 581 C C . MET A 1 83 ? 5.225 6.497 -6.859 1.00 95.81 83 MET A C 1
ATOM 583 O O . MET A 1 83 ? 4.608 7.401 -6.301 1.00 95.81 83 MET A O 1
ATOM 587 N N . ASP A 1 84 ? 6.405 6.684 -7.454 1.00 93.38 84 ASP A N 1
ATOM 588 C CA . ASP A 1 84 ? 7.075 7.992 -7.564 1.00 93.38 84 ASP A CA 1
ATOM 589 C C . ASP A 1 84 ? 7.172 8.750 -6.223 1.00 93.38 84 ASP A C 1
ATOM 591 O O . ASP A 1 84 ? 6.920 9.952 -6.132 1.00 93.38 84 ASP A O 1
ATOM 595 N N . GLY A 1 85 ? 7.473 8.020 -5.141 1.00 93.94 85 GLY A N 1
ATOM 596 C CA . GLY A 1 85 ? 7.582 8.573 -3.785 1.00 93.94 85 GLY A CA 1
ATOM 597 C C . GLY A 1 85 ? 6.251 8.968 -3.134 1.00 93.94 85 GLY A C 1
ATOM 598 O O . GLY A 1 85 ? 6.253 9.543 -2.049 1.00 93.94 85 GLY A O 1
ATOM 599 N N . ARG A 1 86 ? 5.109 8.663 -3.761 1.00 94.50 86 ARG A N 1
ATOM 600 C CA . ARG A 1 86 ? 3.765 8.956 -3.245 1.00 94.50 86 ARG A CA 1
ATOM 601 C C . ARG A 1 86 ? 3.018 7.678 -2.897 1.00 94.50 86 ARG A C 1
ATOM 603 O O . ARG A 1 86 ? 3.123 6.675 -3.601 1.00 94.50 86 ARG A O 1
ATOM 610 N N . PHE A 1 87 ? 2.214 7.735 -1.841 1.00 93.81 87 PHE A N 1
ATOM 611 C CA . PHE A 1 87 ? 1.313 6.644 -1.486 1.00 93.81 87 PHE A CA 1
ATOM 612 C C . PHE A 1 87 ? 0.163 6.572 -2.495 1.00 93.81 87 PHE A C 1
ATOM 614 O O . PHE A 1 87 ? -0.608 7.519 -2.635 1.00 93.81 87 PHE A O 1
ATOM 621 N N . LEU A 1 88 ? 0.059 5.449 -3.203 1.00 94.06 88 LEU A N 1
ATOM 622 C CA . LEU A 1 88 ? -1.102 5.124 -4.031 1.00 94.06 88 LEU A CA 1
ATOM 623 C C . LEU A 1 88 ? -2.241 4.549 -3.190 1.00 94.06 88 LEU A C 1
ATOM 625 O O . LEU A 1 88 ? -3.403 4.825 -3.472 1.00 94.06 88 LEU A O 1
ATOM 629 N N . ALA A 1 89 ? -1.900 3.749 -2.177 1.00 94.12 89 ALA A N 1
ATOM 630 C CA . ALA A 1 89 ? -2.852 3.148 -1.253 1.00 94.12 89 ALA A CA 1
ATOM 631 C C . ALA A 1 89 ? -2.195 2.830 0.095 1.00 94.12 89 ALA A C 1
ATOM 633 O O . ALA A 1 89 ? -1.010 2.490 0.160 1.00 94.12 89 ALA A O 1
ATOM 634 N N . VAL A 1 90 ? -2.992 2.917 1.161 1.00 94.88 90 VAL A N 1
ATOM 635 C CA . VAL A 1 90 ? -2.613 2.602 2.544 1.00 94.88 90 VAL A CA 1
ATOM 636 C C . VAL A 1 90 ? -3.736 1.771 3.167 1.00 94.88 90 VAL A C 1
ATOM 638 O O . VAL A 1 90 ? -4.905 2.179 3.174 1.00 94.88 90 VAL A O 1
ATOM 641 N N . GLY A 1 91 ? -3.423 0.579 3.670 1.00 94.00 91 GLY A N 1
ATOM 642 C CA . GLY A 1 91 ? -4.465 -0.306 4.181 1.00 94.00 91 GLY A CA 1
ATOM 643 C C . GLY A 1 91 ? -3.989 -1.689 4.574 1.00 94.00 91 GLY A C 1
ATOM 644 O O . GLY A 1 91 ? -2.905 -1.838 5.138 1.00 94.00 91 GLY A O 1
ATOM 645 N N . SER A 1 92 ? -4.844 -2.679 4.324 1.00 95.38 92 SER A N 1
ATOM 646 C CA . SER A 1 92 ? -4.492 -4.079 4.525 1.00 95.38 92 SER A CA 1
ATOM 647 C C . SER A 1 92 ? -3.583 -4.581 3.402 1.00 95.38 92 SER A C 1
ATOM 649 O O . SER A 1 92 ? -3.527 -3.998 2.315 1.00 95.38 92 SER A O 1
ATOM 651 N N . ASP A 1 93 ? -2.899 -5.699 3.638 1.00 95.06 93 ASP A N 1
ATOM 652 C CA . ASP A 1 93 ? -2.086 -6.372 2.623 1.00 95.06 93 ASP A CA 1
ATOM 653 C C . ASP A 1 93 ? -2.906 -6.711 1.374 1.00 95.06 93 ASP A C 1
ATOM 655 O O . ASP A 1 93 ? -2.434 -6.531 0.255 1.00 95.06 93 ASP A O 1
ATOM 659 N N . GLN A 1 94 ? -4.162 -7.130 1.544 1.00 94.25 94 GLN A N 1
ATOM 660 C CA . GLN A 1 94 ? -5.040 -7.460 0.423 1.00 94.25 94 GLN A CA 1
ATOM 661 C C . GLN A 1 94 ? -5.404 -6.222 -0.407 1.00 94.25 94 GLN A C 1
ATOM 663 O O . GLN A 1 94 ? -5.359 -6.286 -1.636 1.00 94.25 94 GLN A O 1
ATOM 668 N N . ASP A 1 95 ? -5.689 -5.091 0.247 1.00 92.00 95 ASP A N 1
ATOM 669 C CA . ASP A 1 95 ? -6.069 -3.846 -0.433 1.00 92.00 95 ASP A CA 1
ATOM 670 C C . ASP A 1 95 ? -4.948 -3.342 -1.345 1.00 92.00 95 ASP A C 1
ATOM 672 O O . ASP A 1 95 ? -5.179 -2.921 -2.480 1.00 92.00 95 ASP A O 1
ATOM 676 N N . VAL A 1 96 ? -3.704 -3.388 -0.859 1.00 94.81 96 VAL A N 1
ATOM 677 C CA . VAL A 1 96 ? -2.568 -2.847 -1.612 1.00 94.81 96 VAL A CA 1
ATOM 678 C C . VAL A 1 96 ? -2.092 -3.788 -2.716 1.00 94.81 96 VAL A C 1
ATOM 680 O O . VAL A 1 96 ? -1.530 -3.325 -3.710 1.00 94.81 96 VAL A O 1
ATOM 683 N N . MET A 1 97 ? -2.348 -5.096 -2.597 1.00 94.44 97 MET A N 1
ATOM 684 C CA . MET A 1 97 ? -1.966 -6.079 -3.618 1.00 94.44 97 MET A CA 1
ATOM 685 C C . MET A 1 97 ? -2.696 -5.872 -4.947 1.00 94.44 97 MET A C 1
ATOM 687 O O . MET A 1 97 ? -2.151 -6.231 -5.991 1.00 94.44 97 MET A O 1
ATOM 691 N N . ALA A 1 98 ? -3.862 -5.218 -4.951 1.00 93.94 98 ALA A N 1
ATOM 692 C CA . ALA A 1 98 ? -4.556 -4.827 -6.180 1.00 93.94 98 ALA A CA 1
ATOM 693 C C . ALA A 1 98 ? -3.705 -3.913 -7.091 1.00 93.94 98 ALA A C 1
ATOM 695 O O . ALA A 1 98 ? -3.867 -3.913 -8.315 1.00 93.94 98 ALA A O 1
ATOM 696 N N . TYR A 1 99 ? -2.758 -3.170 -6.506 1.00 94.69 99 TYR A N 1
ATOM 697 C CA . TYR A 1 99 ? -1.849 -2.263 -7.213 1.00 94.69 99 TYR A CA 1
ATOM 698 C C . TYR A 1 99 ? -0.567 -2.943 -7.700 1.00 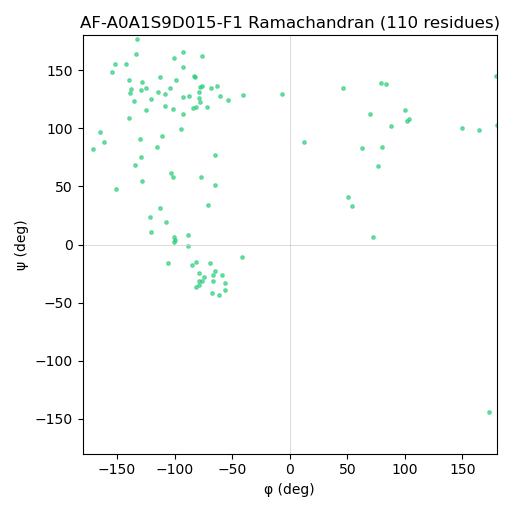94.69 99 TYR A C 1
ATOM 700 O O . TYR A 1 99 ? 0.263 -2.295 -8.347 1.00 94.69 99 TYR A O 1
ATOM 708 N N . ARG A 1 100 ? -0.392 -4.242 -7.425 1.00 95.50 100 ARG A N 1
ATOM 709 C CA . ARG A 1 100 ? 0.742 -5.014 -7.927 1.00 95.50 100 ARG A CA 1
ATOM 710 C C . ARG A 1 100 ? 0.692 -5.075 -9.453 1.00 95.50 100 ARG A C 1
ATOM 712 O O . ARG A 1 100 ? -0.359 -5.272 -10.067 1.00 95.50 100 ARG A O 1
ATOM 719 N N . GLY A 1 101 ? 1.847 -4.876 -10.063 1.00 93.75 101 GLY A N 1
ATOM 720 C CA . GLY A 1 101 ? 2.104 -5.040 -11.483 1.00 93.75 101 GLY A CA 1
ATOM 721 C C . GLY A 1 101 ? 3.384 -5.847 -11.718 1.00 93.75 101 GLY A C 1
ATOM 722 O O . GLY A 1 101 ? 4.079 -6.197 -10.760 1.00 93.75 101 GLY A O 1
ATOM 723 N N . PRO A 1 102 ? 3.717 -6.128 -12.987 1.00 92.50 102 PRO A N 1
ATOM 724 C CA . PRO A 1 102 ? 4.870 -6.948 -13.362 1.00 92.50 102 PRO A CA 1
ATOM 725 C C . PRO A 1 102 ? 6.202 -6.427 -12.810 1.00 92.50 102 PRO A C 1
ATOM 727 O O . PRO A 1 102 ? 7.071 -7.212 -12.452 1.00 92.50 102 PRO A O 1
ATOM 730 N N . ASN A 1 103 ? 6.330 -5.103 -12.686 1.00 93.69 103 ASN A N 1
ATOM 731 C CA . ASN A 1 103 ? 7.546 -4.428 -12.223 1.00 93.69 103 ASN A CA 1
ATOM 732 C C . ASN A 1 103 ? 7.481 -3.993 -10.748 1.00 93.69 103 ASN A C 1
ATOM 734 O O . ASN A 1 103 ? 8.360 -3.275 -10.274 1.00 93.69 103 ASN A O 1
ATOM 738 N N . THR A 1 104 ? 6.435 -4.374 -10.011 1.00 96.62 104 THR A N 1
ATOM 739 C CA . THR A 1 104 ? 6.265 -3.954 -8.617 1.00 96.62 104 THR A CA 1
ATOM 740 C C . THR A 1 104 ? 7.161 -4.765 -7.693 1.00 96.62 104 THR A C 1
ATOM 742 O O . THR A 1 104 ? 7.018 -5.984 -7.578 1.00 96.62 104 THR A O 1
ATOM 745 N N . ARG A 1 105 ? 8.025 -4.087 -6.937 1.00 97.19 105 ARG A N 1
ATOM 746 C CA . ARG A 1 105 ? 8.795 -4.722 -5.868 1.00 97.19 105 ARG A CA 1
ATOM 747 C C . ARG A 1 105 ? 7.916 -4.904 -4.637 1.00 97.19 105 ARG A C 1
ATOM 749 O O . ARG A 1 105 ? 7.258 -3.968 -4.204 1.00 97.19 105 ARG A O 1
ATOM 756 N N . THR A 1 106 ? 7.907 -6.095 -4.053 1.00 96.62 106 THR A N 1
ATOM 757 C CA . THR A 1 106 ? 7.178 -6.376 -2.807 1.00 96.62 106 THR A CA 1
ATOM 758 C C . THR A 1 106 ? 8.174 -6.705 -1.702 1.00 96.62 106 THR A C 1
ATOM 760 O O . THR A 1 106 ? 9.082 -7.503 -1.922 1.00 96.62 106 THR A O 1
ATOM 763 N N . ILE A 1 107 ? 8.029 -6.081 -0.533 1.00 96.56 107 ILE A N 1
ATOM 764 C CA . ILE A 1 107 ? 8.901 -6.291 0.629 1.00 96.56 107 ILE A CA 1
ATOM 765 C C . ILE A 1 107 ? 8.030 -6.576 1.856 1.00 96.56 107 ILE A C 1
ATOM 767 O O . ILE A 1 107 ? 7.056 -5.868 2.110 1.00 96.56 107 ILE A O 1
ATOM 771 N N . SER A 1 108 ? 8.380 -7.613 2.616 1.00 95.00 108 SER A N 1
ATOM 772 C CA . SER A 1 108 ? 7.817 -7.847 3.950 1.00 95.00 108 SER A CA 1
ATOM 773 C C . SER A 1 108 ? 8.642 -7.088 4.986 1.00 95.00 108 SER A C 1
ATOM 775 O O . SER A 1 108 ? 9.866 -7.212 4.994 1.00 95.00 108 SER A O 1
ATOM 777 N N . ILE A 1 109 ? 7.986 -6.293 5.830 1.00 93.38 109 ILE A N 1
ATOM 778 C CA . ILE A 1 109 ? 8.636 -5.426 6.829 1.00 93.38 109 ILE A CA 1
ATOM 779 C C . ILE A 1 109 ? 8.346 -5.869 8.270 1.00 93.38 109 ILE A C 1
ATOM 781 O O . ILE A 1 109 ? 8.276 -5.047 9.182 1.00 93.38 109 ILE A O 1
ATOM 785 N N . SER A 1 110 ? 8.172 -7.174 8.484 1.00 88.44 110 SER A N 1
ATOM 786 C CA . SER A 1 110 ? 7.930 -7.730 9.815 1.00 88.44 110 SER A CA 1
ATOM 787 C C . SER A 1 110 ? 9.090 -7.436 10.769 1.00 88.44 110 SER A C 1
ATOM 789 O O . SER A 1 110 ? 10.245 -7.750 10.477 1.00 88.44 110 SER A O 1
ATOM 791 N N . ILE A 1 111 ? 8.764 -6.866 11.929 1.00 83.62 111 ILE A N 1
ATOM 792 C CA . ILE A 1 111 ? 9.695 -6.730 13.050 1.00 83.62 111 ILE A CA 1
ATOM 793 C C . ILE A 1 111 ? 9.836 -8.090 13.754 1.00 83.62 111 ILE A C 1
ATOM 795 O O . ILE A 1 111 ? 8.845 -8.807 13.913 1.00 83.62 111 ILE A O 1
ATOM 799 N N . ARG A 1 112 ? 11.070 -8.468 14.098 1.00 75.88 112 ARG A N 1
ATOM 800 C CA . ARG A 1 112 ? 11.405 -9.681 14.861 1.00 75.88 112 ARG A CA 1
ATOM 801 C C . ARG A 1 112 ? 11.492 -9.368 16.345 1.00 75.88 112 ARG A C 1
ATOM 803 O O . ARG A 1 112 ? 11.955 -8.251 16.664 1.00 75.88 112 ARG A O 1
#

Mean predicted aligned error: 17.89 Å

Radius of gyration: 27.93 Å; Cα contacts (8 Å, |Δi|>4): 123; chains: 1; bounding box: 66×70×58 Å

Nearest PDB structures (foldseek):
  3ggm-assembly1_B  TM=8.892E-01  e=2.203E-05  [Bacillus thuringiensis] serovar konkukian
  3igh-assembly1_X-2  TM=7.007E-01  e=5.312E-01  Pyrococcus horikoshii

Solvent-accessible surface area (backbone atoms only — not comparable to full-atom values): 7705 Å² total; per-residue (Å²): 136,85,87,87,86,86,84,90,82,87,84,83,78,87,74,90,79,81,83,82,89,83,59,85,66,66,73,69,70,74,77,78,89,82,86,82,87,84,86,89,79,75,91,76,84,72,88,76,72,96,72,80,71,90,65,82,54,24,51,35,34,42,26,65,34,89,40,77,49,94,43,88,92,53,42,64,28,28,16,36,17,27,37,98,94,35,78,77,37,78,27,46,53,73,67,32,52,74,28,60,44,98,79,35,46,74,44,78,57,63,85,131

Secondary structure (DSSP, 8-state):
-----------------------TTHHHHTS---------------------S-PPPPSEEEES--EE-S-SS--EESEEEEETTEEEEEE-HHHHHTT--TT-EEEE----